Protein AF-A0A365T836-F1 (afdb_monomer)

Nearest PDB structures (foldseek):
  5xnh-assembly1_A  TM=3.977E-01  e=2.789E+00  Ther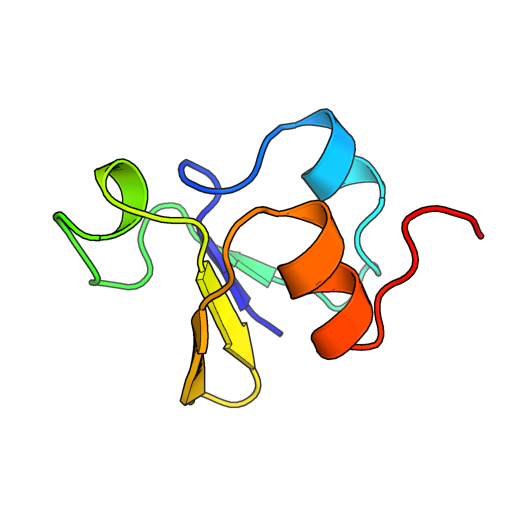mococcus kodakarensis KOD1
  5xnh-assembly1_H  TM=3.995E-01  e=5.505E+00  Thermococcus kodakarensis KOD1
  5xnc-assembly1_A  TM=4.016E-01  e=7.734E+00  Thermococcus kodakarensis KOD1
  8kfz-assembly1_R  TM=3.598E-01  e=8.279E+00  Homo sapiens

Foldseek 3Di:
DEAAPLLDDPLVVVLDDPPYHYDVDPVPPPVSVVFHWDQDPNDIDGDRHPCVSCVVVVRHSPD

Solvent-accessible surface area (backbone atoms only — not comparable to full-atom values): 3882 Å² total; per-residue (Å²): 80,37,37,33,54,76,49,48,54,70,71,61,60,70,43,50,64,88,79,51,45,74,34,82,66,82,84,50,87,69,47,54,82,70,52,41,62,39,31,52,92,86,41,82,45,70,37,97,40,66,66,60,38,30,48,76,70,72,44,63,73,82,126

Mean predicted aligned error: 5.74 Å

Sequence (63 aa):
MEYCVDNLPNDLRAALPAECVGWPCLQRCGLCYDEPFLAVDGELVTGDDHEELLADAGVSPDR

pLDDT: mean 78.77, std 9.5, range [45.06, 88.19]

Structure (mmCIF, N/CA/C/O backbone):
data_AF-A0A365T836-F1
#
_entry.id   AF-A0A365T836-F1
#
loop_
_atom_site.group_PDB
_atom_site.id
_atom_site.type_symbol
_atom_site.label_atom_id
_atom_site.label_alt_id
_atom_site.label_comp_id
_atom_site.label_asym_id
_atom_site.label_entity_id
_atom_site.label_seq_id
_atom_site.pdbx_PDB_ins_code
_atom_site.Cartn_x
_atom_site.Cartn_y
_atom_site.Cartn_z
_atom_site.occupancy
_atom_site.B_iso_or_equiv
_atom_site.auth_seq_id
_atom_site.auth_comp_id
_atom_site.auth_asym_id
_atom_site.auth_atom_id
_atom_site.pdbx_PDB_model_num
ATOM 1 N N . MET A 1 1 ? -2.284 7.877 -5.501 1.00 84.31 1 MET A N 1
ATOM 2 C CA . MET A 1 1 ? -2.429 6.538 -4.895 1.00 84.31 1 MET A CA 1
ATOM 3 C C . MET A 1 1 ? -1.577 6.466 -3.643 1.00 84.31 1 MET A C 1
ATOM 5 O O . MET A 1 1 ? -0.446 6.948 -3.649 1.00 84.31 1 MET A O 1
ATOM 9 N N . GLU A 1 2 ? -2.122 5.892 -2.584 1.00 86.25 2 GLU A N 1
ATOM 10 C CA . GLU A 1 2 ? -1.460 5.675 -1.305 1.00 86.25 2 GLU A CA 1
ATOM 11 C C . GLU A 1 2 ? -1.452 4.175 -0.989 1.00 86.25 2 GLU A C 1
ATOM 13 O O . GLU A 1 2 ? -2.421 3.470 -1.275 1.00 86.25 2 GLU A O 1
ATOM 18 N N . TYR A 1 3 ? -0.367 3.670 -0.405 1.00 83.81 3 TYR A N 1
ATOM 19 C CA . TYR A 1 3 ? -0.245 2.248 -0.070 1.00 83.81 3 TYR A CA 1
ATOM 20 C C . TYR A 1 3 ? 0.304 2.039 1.340 1.00 83.81 3 TYR A C 1
ATOM 22 O O . TYR A 1 3 ? 1.039 2.875 1.875 1.00 83.81 3 TYR A O 1
ATOM 30 N N . CYS A 1 4 ? -0.047 0.906 1.950 1.00 86.88 4 CYS A N 1
ATOM 3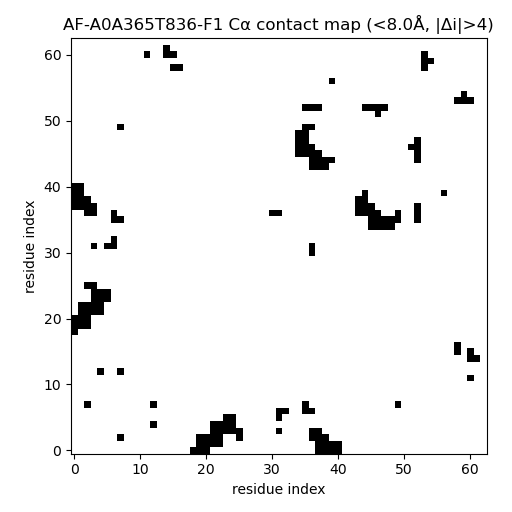1 C CA . CYS A 1 4 ? 0.522 0.500 3.228 1.00 86.88 4 CYS A CA 1
ATOM 32 C C . CYS A 1 4 ? 1.858 -0.212 2.993 1.00 86.88 4 CYS A C 1
ATOM 34 O O . CYS A 1 4 ? 1.916 -1.240 2.322 1.00 86.88 4 CYS A O 1
ATOM 36 N N . VAL A 1 5 ? 2.935 0.333 3.564 1.00 85.00 5 VAL A N 1
ATOM 37 C CA . VAL A 1 5 ? 4.298 -0.211 3.418 1.00 85.00 5 VAL A CA 1
ATOM 38 C C . VAL A 1 5 ? 4.417 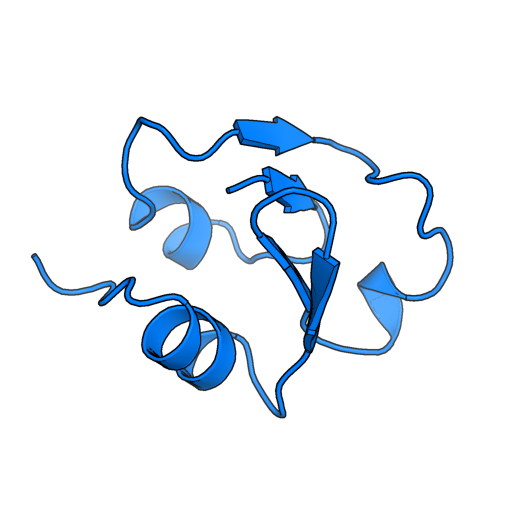-1.639 3.960 1.00 85.00 5 VAL A C 1
ATOM 40 O O . VAL A 1 5 ? 5.225 -2.408 3.445 1.00 85.00 5 VAL A O 1
ATOM 43 N N . ASP A 1 6 ? 3.614 -1.979 4.970 1.00 84.06 6 ASP A N 1
ATOM 44 C CA . ASP A 1 6 ? 3.603 -3.305 5.595 1.00 84.06 6 ASP A CA 1
ATOM 45 C C . ASP A 1 6 ? 2.709 -4.309 4.853 1.00 84.06 6 ASP A C 1
ATOM 47 O O . ASP A 1 6 ? 2.921 -5.511 4.974 1.00 84.06 6 ASP A O 1
ATOM 51 N N . ASN A 1 7 ? 1.720 -3.832 4.089 1.00 84.38 7 ASN A N 1
ATOM 52 C CA . ASN A 1 7 ? 0.837 -4.690 3.299 1.00 84.38 7 ASN A CA 1
ATOM 53 C C . ASN A 1 7 ? 1.485 -5.044 1.954 1.00 84.38 7 ASN A C 1
ATOM 55 O O . ASN A 1 7 ? 1.433 -6.197 1.547 1.00 84.38 7 ASN A O 1
ATOM 59 N N 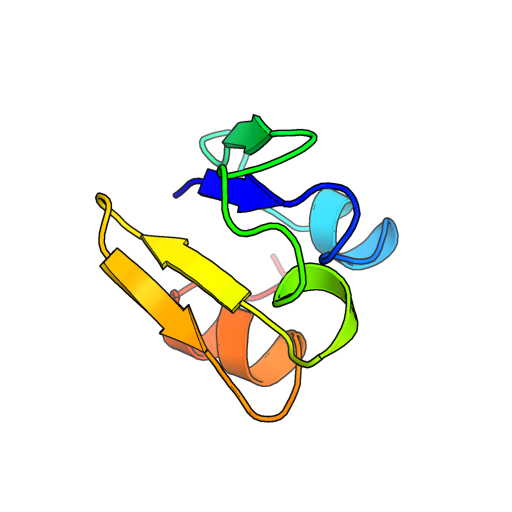. LEU A 1 8 ? 2.181 -4.090 1.317 1.00 84.00 8 LEU A N 1
ATOM 60 C CA . LEU A 1 8 ? 2.776 -4.288 -0.004 1.00 84.00 8 LEU A CA 1
ATOM 61 C C . LEU A 1 8 ? 4.252 -4.766 0.066 1.00 84.00 8 LEU A C 1
ATOM 63 O O . LEU A 1 8 ? 5.111 -4.061 0.622 1.00 84.00 8 LEU A O 1
ATOM 67 N N . PRO A 1 9 ? 4.595 -5.920 -0.545 1.00 84.62 9 PRO A N 1
ATOM 68 C CA . PRO A 1 9 ? 5.963 -6.437 -0.646 1.00 84.62 9 PRO A CA 1
ATOM 69 C C . PRO A 1 9 ? 6.984 -5.431 -1.207 1.00 84.62 9 PRO A C 1
ATOM 71 O O . PRO A 1 9 ? 6.647 -4.507 -1.944 1.00 84.62 9 PRO A O 1
ATOM 74 N N . ASN A 1 10 ? 8.263 -5.576 -0.836 1.00 85.25 10 ASN A N 1
ATOM 75 C CA . ASN A 1 10 ? 9.308 -4.605 -1.196 1.00 85.25 10 ASN A CA 1
ATOM 76 C C . ASN A 1 10 ? 9.563 -4.496 -2.707 1.00 85.25 10 ASN A C 1
ATOM 78 O O . ASN A 1 10 ? 9.757 -3.394 -3.212 1.00 85.25 10 ASN A O 1
ATOM 82 N N . ASP A 1 11 ? 9.553 -5.628 -3.395 1.00 86.62 11 ASP A N 1
ATOM 83 C CA . ASP A 1 11 ? 9.667 -5.755 -4.844 1.00 86.62 11 ASP A CA 1
ATOM 84 C C . ASP A 1 11 ? 8.521 -5.040 -5.567 1.00 86.62 11 ASP A C 1
ATOM 86 O O . ASP A 1 11 ? 8.779 -4.224 -6.450 1.00 86.62 11 ASP A O 1
ATOM 90 N N . LEU A 1 12 ? 7.278 -5.229 -5.117 1.00 84.81 12 LEU A N 1
ATOM 91 C CA . LEU A 1 12 ? 6.129 -4.516 -5.680 1.00 84.81 12 LEU A CA 1
A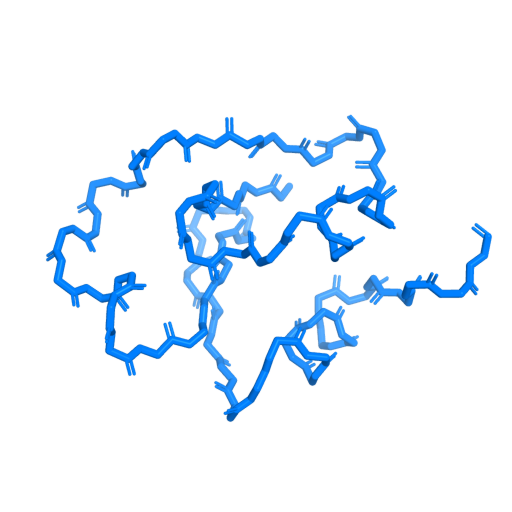TOM 92 C C . LEU A 1 12 ? 6.186 -3.012 -5.402 1.00 84.81 12 LEU A C 1
ATOM 94 O O . LEU A 1 12 ? 5.910 -2.210 -6.290 1.00 84.81 12 LEU A O 1
ATOM 98 N N . ARG A 1 13 ? 6.634 -2.602 -4.208 1.00 86.62 13 ARG A N 1
ATOM 99 C CA . ARG A 1 13 ? 6.861 -1.181 -3.892 1.00 86.62 13 ARG A CA 1
ATOM 100 C C . ARG A 1 13 ? 7.901 -0.532 -4.800 1.00 86.62 13 ARG A C 1
ATOM 102 O O . ARG A 1 13 ? 7.769 0.649 -5.105 1.00 86.62 13 ARG A O 1
ATOM 109 N N . ALA A 1 14 ? 8.928 -1.274 -5.208 1.00 86.31 14 ALA A N 1
ATOM 110 C CA . ALA A 1 14 ? 9.961 -0.770 -6.108 1.00 86.31 14 ALA A CA 1
ATOM 111 C C . ALA A 1 14 ? 9.455 -0.571 -7.547 1.00 86.31 14 ALA A C 1
ATOM 113 O O . ALA A 1 14 ? 10.028 0.238 -8.274 1.00 86.31 14 ALA A O 1
ATOM 114 N N . ALA A 1 15 ? 8.393 -1.281 -7.937 1.00 84.75 15 ALA A N 1
ATOM 115 C CA . ALA A 1 15 ? 7.759 -1.171 -9.248 1.00 84.75 15 ALA A CA 1
ATOM 116 C C . ALA A 1 15 ? 6.660 -0.092 -9.312 1.00 84.75 15 ALA A C 1
ATOM 118 O O . ALA A 1 15 ? 6.118 0.178 -10.382 1.00 84.75 15 ALA A O 1
ATOM 119 N N . LEU A 1 16 ? 6.313 0.535 -8.181 1.00 84.00 16 LEU A N 1
ATOM 120 C CA . LEU A 1 16 ? 5.296 1.581 -8.151 1.00 84.00 16 LEU A CA 1
ATOM 121 C C . LEU A 1 16 ? 5.784 2.883 -8.815 1.00 84.00 16 LEU A C 1
ATOM 123 O O . LEU A 1 16 ? 6.939 3.279 -8.631 1.00 84.00 16 LEU A O 1
ATOM 127 N N . PRO A 1 17 ? 4.887 3.619 -9.498 1.00 85.81 17 PRO A N 1
ATOM 128 C CA . PRO A 1 17 ? 5.157 4.976 -9.962 1.00 85.81 17 PRO A CA 1
ATOM 129 C C . PRO A 1 17 ? 5.591 5.911 -8.823 1.00 85.81 17 PRO A C 1
ATOM 131 O O . PRO A 1 17 ? 5.121 5.790 -7.690 1.00 85.81 17 PRO A O 1
ATOM 134 N N . ALA A 1 18 ? 6.452 6.887 -9.123 1.00 85.62 18 ALA A N 1
ATOM 135 C CA . ALA A 1 18 ? 7.038 7.788 -8.124 1.00 85.62 18 ALA A CA 1
ATOM 136 C C . ALA A 1 18 ? 6.006 8.683 -7.406 1.00 85.62 18 ALA A C 1
ATOM 138 O O . ALA A 1 18 ? 6.274 9.191 -6.318 1.00 85.62 18 ALA A O 1
ATOM 139 N N . GLU A 1 19 ? 4.835 8.888 -8.006 1.00 86.38 19 GLU A N 1
ATOM 140 C CA . GLU A 1 19 ? 3.695 9.593 -7.418 1.00 86.38 19 GLU A CA 1
ATOM 141 C C . G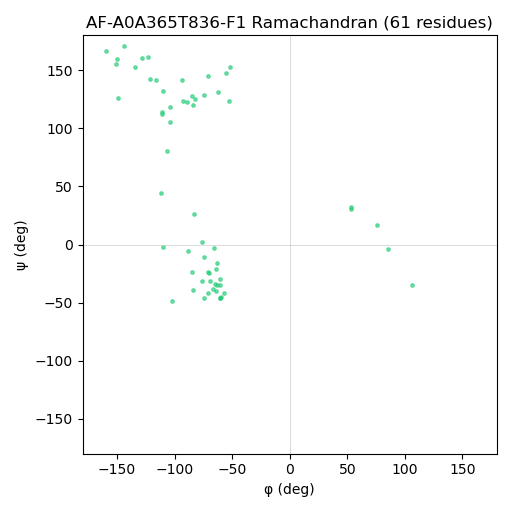LU A 1 19 ? 2.940 8.782 -6.351 1.00 86.38 19 GLU A C 1
ATOM 143 O O . GLU A 1 19 ? 2.085 9.335 -5.654 1.00 86.38 19 GLU A O 1
ATOM 148 N N . CYS A 1 20 ? 3.227 7.484 -6.211 1.00 85.50 20 CYS A N 1
ATOM 149 C CA . CYS A 1 20 ? 2.639 6.657 -5.165 1.00 85.50 20 CYS A CA 1
ATOM 150 C C . CYS A 1 20 ? 3.269 6.984 -3.810 1.00 85.50 20 CYS A C 1
ATOM 152 O O . CYS A 1 20 ? 4.489 6.948 -3.642 1.00 85.50 20 CYS A O 1
ATOM 154 N N . VAL A 1 21 ? 2.432 7.251 -2.808 1.00 88.19 21 VAL A N 1
ATOM 155 C CA . VAL A 1 21 ? 2.897 7.613 -1.465 1.00 88.19 21 VAL A CA 1
ATOM 156 C C . VAL A 1 21 ? 2.743 6.423 -0.524 1.00 88.19 21 VAL A C 1
ATOM 158 O O . VAL A 1 21 ? 1.640 5.933 -0.284 1.00 88.19 21 VAL A O 1
ATOM 161 N N . GLY A 1 22 ? 3.864 5.952 0.019 1.00 85.94 22 GLY A N 1
ATOM 162 C CA . GLY A 1 22 ? 3.875 4.886 1.016 1.00 85.94 22 GLY A CA 1
ATOM 163 C C . GLY A 1 22 ? 3.650 5.429 2.423 1.00 85.94 22 GLY A C 1
ATOM 164 O O . GLY A 1 22 ? 4.394 6.299 2.879 1.00 85.94 22 GLY A O 1
ATOM 165 N N . TRP A 1 23 ? 2.681 4.863 3.137 1.00 86.69 23 TRP A N 1
ATOM 166 C CA . TRP A 1 23 ? 2.431 5.148 4.548 1.00 86.69 23 TRP A CA 1
ATOM 167 C C . TRP A 1 23 ? 2.652 3.899 5.405 1.00 86.69 23 TRP A C 1
ATOM 169 O O . TRP A 1 23 ? 2.268 2.799 5.002 1.00 86.69 23 TRP A O 1
ATOM 179 N N . PRO A 1 24 ? 3.225 4.031 6.614 1.00 76.62 24 PRO A N 1
ATOM 180 C CA . PRO A 1 24 ? 3.399 2.892 7.513 1.00 76.62 24 PRO A CA 1
ATOM 181 C C . PRO A 1 24 ? 2.047 2.302 7.945 1.00 76.62 24 PRO A C 1
ATOM 183 O O . PRO A 1 24 ? 1.903 1.095 8.056 1.00 76.62 24 PRO A O 1
ATOM 186 N N . CYS A 1 25 ? 1.018 3.136 8.127 1.00 74.75 25 CYS A N 1
ATOM 187 C CA . CYS A 1 25 ? -0.338 2.677 8.404 1.00 74.75 25 CYS A CA 1
ATOM 188 C C . CYS A 1 25 ? -1.359 3.668 7.839 1.00 74.75 25 CYS A C 1
ATOM 190 O O . CYS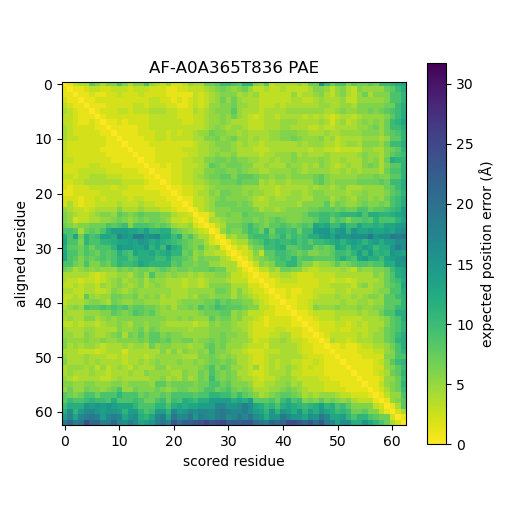 A 1 25 ? -1.343 4.844 8.194 1.00 74.75 25 CYS A O 1
ATOM 192 N N . LEU A 1 26 ? -2.293 3.179 7.022 1.00 78.19 26 LEU A N 1
ATOM 193 C CA . LEU A 1 26 ? -3.412 3.959 6.471 1.00 78.19 26 LEU A CA 1
ATOM 194 C C . LEU A 1 26 ? -4.601 4.052 7.451 1.00 78.19 26 LEU A C 1
ATOM 196 O O . LEU A 1 26 ? -5.754 4.159 7.048 1.00 78.19 26 LEU A O 1
ATOM 200 N N . GLN A 1 27 ? -4.327 3.942 8.757 1.00 73.56 27 GLN A N 1
ATOM 201 C CA . GLN A 1 27 ? -5.324 3.799 9.830 1.00 73.56 27 GLN A CA 1
ATOM 202 C C . GLN A 1 27 ? -6.313 2.640 9.611 1.00 73.56 27 GLN A C 1
ATOM 204 O O . GLN A 1 27 ? -7.456 2.671 10.064 1.00 73.56 27 GLN A O 1
ATOM 209 N N . ARG A 1 28 ? -5.847 1.582 8.942 1.00 68.12 28 ARG A N 1
ATOM 210 C CA . ARG A 1 28 ? -6.589 0.344 8.666 1.00 68.12 28 ARG A CA 1
ATOM 211 C C . ARG A 1 28 ? -6.004 -0.840 9.435 1.00 68.12 28 ARG A C 1
ATOM 213 O O . ARG A 1 28 ? -5.790 -1.914 8.882 1.00 68.12 28 ARG A O 1
ATOM 220 N N . CYS A 1 29 ? -5.690 -0.623 10.712 1.00 61.97 29 CYS A N 1
ATOM 221 C CA . CYS A 1 29 ? -5.114 -1.646 11.583 1.00 61.97 29 CYS A CA 1
ATOM 222 C C . CYS A 1 29 ? -5.972 -2.923 11.553 1.00 61.97 29 CYS A C 1
ATOM 224 O O . CYS A 1 29 ? -7.162 -2.863 11.855 1.00 61.97 29 CYS A O 1
ATOM 226 N N . GLY A 1 30 ? -5.360 -4.054 11.197 1.00 64.50 30 GLY A N 1
ATOM 227 C CA . GLY A 1 30 ? -6.026 -5.355 11.069 1.00 64.50 30 GLY A CA 1
ATOM 228 C C . GLY A 1 30 ? -6.240 -5.806 9.624 1.00 64.50 30 GLY A C 1
ATOM 229 O O . GLY A 1 30 ? -6.056 -6.983 9.361 1.00 64.50 30 GLY A O 1
ATOM 230 N N . LEU A 1 31 ? -6.510 -4.890 8.686 1.00 67.50 31 LEU A N 1
ATOM 231 C CA . LEU A 1 31 ? -6.701 -5.237 7.266 1.00 67.50 31 LEU A CA 1
ATOM 232 C C . LEU A 1 31 ? -5.377 -5.523 6.551 1.00 67.50 31 LEU A C 1
ATOM 234 O O . LEU A 1 31 ? -5.309 -6.394 5.697 1.00 67.50 31 LEU A O 1
ATOM 238 N N . CYS A 1 32 ? -4.291 -4.859 6.961 1.00 64.25 32 CYS A N 1
ATOM 239 C CA . CYS A 1 32 ? -2.957 -5.061 6.380 1.00 64.25 32 CYS A CA 1
ATOM 240 C C . CYS A 1 32 ? -2.370 -6.462 6.564 1.00 64.25 32 CYS A C 1
ATOM 242 O O . CYS A 1 32 ? -1.418 -6.801 5.866 1.00 64.25 32 CYS A O 1
ATOM 244 N N . TYR A 1 33 ? -2.928 -7.253 7.478 1.00 63.53 33 TYR A N 1
ATOM 245 C CA . TYR A 1 33 ? -2.534 -8.639 7.720 1.00 63.53 33 TYR A CA 1
ATOM 246 C C . TYR A 1 33 ? -3.593 -9.648 7.262 1.00 63.53 33 TYR A C 1
ATOM 248 O O . TYR A 1 33 ? -3.368 -10.846 7.422 1.00 63.53 33 TYR A O 1
ATOM 256 N N . ASP A 1 34 ? -4.729 -9.173 6.747 1.00 77.12 34 ASP A N 1
ATOM 257 C CA . ASP A 1 34 ? -5.867 -10.009 6.357 1.00 77.12 34 ASP A CA 1
ATOM 258 C C . ASP A 1 34 ? -5.905 -10.195 4.836 1.00 77.12 34 ASP A C 1
ATOM 260 O O . ASP A 1 34 ? -5.949 -11.324 4.355 1.00 77.12 34 ASP A O 1
ATOM 264 N N . GLU A 1 35 ? -5.785 -9.098 4.078 1.00 77.94 35 GLU A N 1
ATOM 265 C CA . GLU A 1 35 ? -5.872 -9.115 2.615 1.00 77.94 35 GLU A CA 1
ATOM 266 C C . GLU A 1 35 ? -5.024 -8.008 1.939 1.00 77.94 35 GLU A C 1
ATOM 268 O O . GLU A 1 35 ? -4.649 -7.018 2.584 1.00 77.94 35 GLU A O 1
ATOM 273 N N . PRO A 1 36 ? -4.687 -8.156 0.644 1.00 82.38 36 PRO A N 1
ATOM 274 C CA . PRO A 1 36 ? -4.097 -7.101 -0.185 1.00 82.38 36 PRO A CA 1
ATOM 275 C C . PRO A 1 36 ? -5.025 -5.889 -0.342 1.00 82.38 36 PR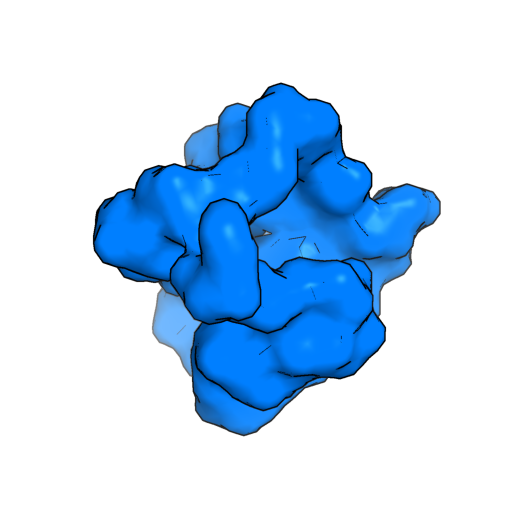O A C 1
ATOM 277 O O . PRO A 1 36 ? -6.191 -6.036 -0.717 1.00 82.38 36 PRO A O 1
ATOM 280 N N . PHE A 1 37 ? -4.513 -4.673 -0.126 1.00 82.62 37 PHE A N 1
ATOM 281 C CA . PHE A 1 37 ? -5.282 -3.453 -0.383 1.00 82.62 37 PHE A CA 1
ATOM 282 C C . PHE A 1 37 ? -4.439 -2.223 -0.765 1.00 82.62 37 PHE A C 1
ATOM 284 O O . PHE A 1 37 ? -3.271 -2.069 -0.398 1.00 82.62 37 PHE A O 1
ATOM 291 N N . LEU A 1 38 ? -5.082 -1.290 -1.472 1.00 82.75 38 LEU A N 1
ATOM 292 C CA . LEU A 1 38 ? -4.571 0.038 -1.824 1.00 82.75 38 LEU A CA 1
ATOM 293 C C . LEU A 1 38 ? -5.582 1.121 -1.438 1.00 82.75 38 LEU A C 1
ATOM 295 O O . LEU A 1 38 ? -6.773 0.858 -1.270 1.00 82.75 38 LEU A O 1
ATOM 299 N N . ALA A 1 39 ? -5.103 2.359 -1.323 1.00 82.31 39 ALA A N 1
ATOM 300 C CA . ALA A 1 39 ? -5.953 3.538 -1.260 1.00 82.31 39 ALA A CA 1
ATOM 301 C C . ALA A 1 39 ? -5.788 4.364 -2.547 1.00 82.31 39 ALA A C 1
ATOM 303 O O . ALA A 1 39 ? -4.735 4.952 -2.811 1.00 82.31 39 ALA A O 1
ATOM 304 N N . VAL A 1 40 ? -6.836 4.423 -3.363 1.00 78.31 40 VAL A N 1
ATOM 305 C CA . VAL A 1 40 ? -6.876 5.203 -4.607 1.00 78.31 40 VAL A CA 1
ATOM 306 C C . VAL A 1 40 ? -7.848 6.353 -4.390 1.00 78.31 40 VAL A C 1
ATOM 308 O O . VAL A 1 40 ? -9.022 6.131 -4.135 1.00 78.31 40 VAL A O 1
ATOM 311 N N . ASP A 1 41 ? -7.342 7.587 -4.398 1.00 75.19 41 ASP A N 1
ATOM 312 C CA . ASP A 1 41 ? -8.141 8.803 -4.176 1.00 75.19 41 ASP A CA 1
ATOM 313 C C . ASP A 1 41 ? -8.993 8.793 -2.888 1.00 75.19 41 ASP A C 1
ATOM 315 O O . ASP A 1 41 ? -10.060 9.398 -2.809 1.00 75.19 41 ASP A O 1
ATOM 319 N N . GLY A 1 42 ? -8.496 8.125 -1.842 1.00 75.81 42 GLY A N 1
ATOM 320 C CA . GLY A 1 42 ? -9.180 7.984 -0.553 1.00 75.81 42 GLY A CA 1
ATOM 321 C C . GLY A 1 42 ? -10.172 6.819 -0.484 1.00 75.81 42 GLY A C 1
ATOM 322 O O . GLY A 1 42 ? -10.705 6.548 0.596 1.00 75.81 42 GLY A O 1
ATOM 323 N N . GLU A 1 43 ? -10.384 6.102 -1.589 1.00 80.31 43 GLU A N 1
ATOM 324 C CA . GLU A 1 43 ? -11.175 4.876 -1.638 1.00 80.31 43 GLU A CA 1
ATOM 325 C C . GLU A 1 43 ? -10.292 3.640 -1.468 1.00 80.31 43 GLU A C 1
ATOM 327 O O . GLU A 1 43 ? -9.166 3.578 -1.959 1.00 80.31 43 GLU A O 1
ATOM 332 N N . LEU A 1 44 ? -10.809 2.656 -0.732 1.00 81.12 44 LEU A N 1
ATOM 333 C CA . LEU A 1 44 ? -10.132 1.382 -0.528 1.00 81.12 44 LEU A CA 1
ATOM 334 C C . LEU A 1 44 ? -10.395 0.485 -1.738 1.00 81.12 44 LEU A C 1
ATOM 336 O O . LEU A 1 44 ? -11.552 0.221 -2.062 1.00 81.12 44 LEU A O 1
ATOM 340 N N . VAL A 1 45 ? -9.327 -0.009 -2.348 1.00 83.94 45 VAL A N 1
ATOM 341 C CA . VAL A 1 45 ? -9.376 -1.065 -3.362 1.00 83.94 45 VAL A CA 1
ATOM 342 C C . VAL A 1 45 ? -8.777 -2.316 -2.733 1.00 83.94 45 VAL A C 1
ATOM 344 O O . VAL A 1 45 ? -7.724 -2.225 -2.101 1.00 83.94 45 VAL A O 1
ATOM 347 N N . THR A 1 46 ? -9.453 -3.453 -2.871 1.00 85.38 46 THR A N 1
ATOM 348 C CA . THR A 1 46 ? -8.990 -4.776 -2.423 1.00 85.38 46 THR A CA 1
ATOM 349 C C . THR A 1 46 ? -8.982 -5.740 -3.609 1.00 85.38 46 THR A C 1
ATOM 351 O O . THR A 1 46 ? -9.602 -5.456 -4.634 1.00 85.38 46 THR A O 1
ATOM 354 N N . GLY A 1 47 ? -8.251 -6.846 -3.492 1.00 82.56 47 GLY A N 1
ATOM 355 C CA . GLY A 1 47 ? -8.091 -7.843 -4.552 1.00 82.56 47 GLY A CA 1
ATOM 356 C C . GLY A 1 47 ? -7.631 -9.179 -3.977 1.00 82.56 47 GLY A C 1
ATOM 357 O O . GLY A 1 47 ? -7.216 -9.234 -2.816 1.00 82.56 47 GLY A O 1
ATOM 358 N N . ASP A 1 48 ? -7.706 -10.247 -4.773 1.00 83.50 48 ASP A N 1
ATOM 359 C CA . ASP A 1 48 ? -7.348 -11.593 -4.304 1.00 83.50 48 ASP A CA 1
ATOM 360 C C . ASP A 1 48 ? -5.830 -11.720 -4.065 1.00 83.50 48 ASP A C 1
ATOM 362 O O . ASP A 1 48 ? -5.383 -12.428 -3.156 1.00 83.50 48 ASP A O 1
ATOM 366 N N . ASP A 1 49 ? -5.030 -10.982 -4.840 1.00 85.44 49 ASP A N 1
ATOM 367 C CA . ASP A 1 49 ? -3.591 -10.822 -4.655 1.00 85.44 49 ASP A CA 1
ATOM 368 C C . ASP A 1 49 ? -3.107 -9.399 -5.008 1.00 85.44 49 ASP A C 1
ATOM 370 O O . ASP A 1 49 ? -3.848 -8.553 -5.509 1.00 85.44 49 ASP A O 1
ATOM 374 N N . HIS A 1 50 ? -1.841 -9.106 -4.699 1.00 85.00 50 HIS A N 1
ATOM 375 C CA . HIS A 1 50 ? -1.257 -7.790 -4.959 1.00 85.00 50 HIS A CA 1
ATOM 376 C C . HIS A 1 50 ? -1.030 -7.498 -6.451 1.00 85.00 50 HIS A C 1
ATOM 378 O O . HIS A 1 50 ? -0.950 -6.326 -6.812 1.00 85.00 50 HIS A O 1
ATOM 384 N N . GLU A 1 51 ? -0.885 -8.510 -7.310 1.00 83.94 51 GLU A N 1
ATOM 385 C CA . GLU A 1 51 ? -0.669 -8.301 -8.747 1.00 83.94 51 GLU A CA 1
ATOM 386 C C . GLU A 1 51 ? -1.971 -7.866 -9.424 1.00 83.94 51 GLU A C 1
ATOM 388 O O . GLU A 1 51 ? -1.977 -6.878 -10.162 1.00 83.94 51 GLU A O 1
ATOM 393 N N . GLU A 1 52 ? -3.075 -8.548 -9.118 1.00 82.31 52 GLU A N 1
ATOM 394 C CA . GLU A 1 52 ? -4.417 -8.197 -9.587 1.00 82.31 52 GLU A CA 1
ATOM 395 C C . GLU A 1 52 ? -4.814 -6.797 -9.109 1.00 82.31 52 GLU A C 1
ATOM 397 O O . GLU A 1 52 ? -5.223 -5.950 -9.903 1.00 82.31 52 GLU A O 1
ATOM 402 N N . LEU A 1 53 ? -4.573 -6.511 -7.829 1.00 84.69 53 LEU A N 1
ATOM 403 C CA . LEU A 1 53 ? -4.820 -5.209 -7.220 1.00 84.69 53 LEU A CA 1
ATOM 404 C C . LEU A 1 53 ? -4.075 -4.066 -7.934 1.00 84.69 53 LEU A C 1
ATOM 406 O O . LEU A 1 53 ? -4.627 -2.983 -8.136 1.00 84.69 53 LEU A O 1
ATOM 410 N N . LEU A 1 54 ? -2.812 -4.289 -8.311 1.00 82.88 54 LEU A N 1
ATOM 411 C CA . LEU A 1 54 ? -2.012 -3.307 -9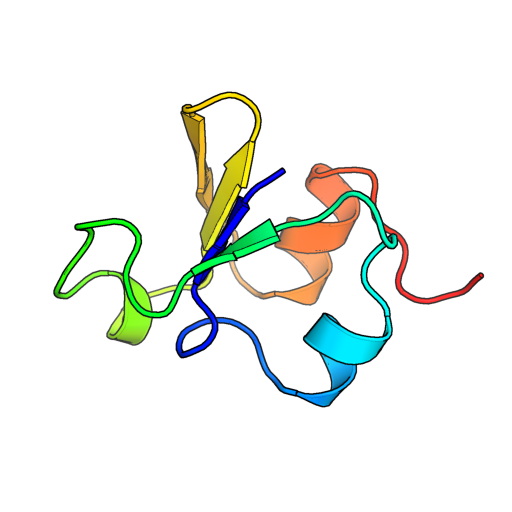.044 1.00 82.88 54 LEU A CA 1
ATOM 412 C C . LEU A 1 54 ? -2.504 -3.146 -10.484 1.00 82.88 54 LEU A C 1
ATOM 414 O O . LEU A 1 54 ? -2.621 -2.012 -10.957 1.00 82.88 54 LEU A O 1
ATOM 418 N N . ALA A 1 55 ? -2.846 -4.247 -11.157 1.00 82.06 55 ALA A N 1
ATOM 419 C CA . ALA A 1 55 ? -3.396 -4.218 -12.507 1.00 82.06 55 ALA A CA 1
ATOM 420 C C . ALA A 1 55 ? -4.710 -3.418 -12.569 1.00 82.06 55 ALA A C 1
ATOM 422 O O . ALA A 1 55 ? -4.851 -2.547 -13.435 1.00 82.06 55 ALA A O 1
ATOM 423 N N . ASP A 1 56 ? -5.618 -3.640 -11.615 1.00 79.31 56 ASP A N 1
ATOM 424 C CA . ASP A 1 56 ? -6.885 -2.909 -11.485 1.00 79.31 56 ASP A CA 1
ATOM 425 C C . ASP A 1 56 ? -6.674 -1.426 -11.171 1.00 79.31 56 ASP A C 1
ATOM 427 O O . ASP A 1 56 ? -7.393 -0.557 -11.672 1.00 79.31 56 ASP A O 1
ATOM 431 N N . ALA A 1 57 ? -5.631 -1.113 -10.403 1.00 74.19 57 ALA A N 1
ATOM 432 C CA . ALA A 1 57 ? -5.235 0.255 -10.105 1.00 74.19 57 ALA A CA 1
ATOM 433 C C . ALA A 1 57 ? -4.506 0.953 -11.279 1.00 74.19 57 ALA A C 1
ATOM 435 O O . ALA A 1 57 ? -4.080 2.104 -11.148 1.00 74.19 57 ALA A O 1
ATOM 436 N N . GLY A 1 58 ? -4.360 0.279 -12.428 1.00 73.06 58 GLY A N 1
ATOM 437 C CA . GLY A 1 58 ? -3.691 0.799 -13.623 1.00 73.06 58 GLY A CA 1
ATOM 438 C C . GLY A 1 58 ? -2.164 0.816 -13.522 1.00 73.06 58 GLY A C 1
ATOM 439 O O . GLY A 1 58 ? -1.503 1.500 -14.308 1.00 73.06 58 GLY A O 1
ATOM 440 N N . VAL A 1 59 ? -1.600 0.075 -12.567 1.00 69.12 59 VAL A N 1
ATOM 441 C CA . VAL A 1 59 ? -0.163 -0.065 -12.338 1.00 69.12 59 VAL A CA 1
ATOM 442 C C . VAL A 1 59 ? 0.280 -1.430 -12.857 1.00 69.12 59 VAL A C 1
ATOM 444 O O . VAL A 1 59 ? 0.033 -2.461 -12.245 1.00 69.12 59 VAL A O 1
ATOM 447 N N . SER A 1 60 ? 0.964 -1.455 -13.999 1.00 60.00 60 SER A N 1
ATOM 448 C CA . SER A 1 60 ? 1.691 -2.656 -14.418 1.00 60.00 60 SER A CA 1
ATOM 449 C C . SER A 1 60 ? 3.110 -2.601 -13.852 1.00 60.00 60 SER A C 1
ATOM 451 O O . SER A 1 60 ? 3.820 -1.650 -14.181 1.00 60.00 60 SER A O 1
ATOM 453 N N . PRO A 1 61 ? 3.557 -3.597 -13.062 1.00 56.81 61 PRO A N 1
ATOM 454 C CA . PRO A 1 61 ? 4.929 -3.645 -12.549 1.00 56.81 61 PRO A CA 1
ATOM 455 C C . PRO A 1 61 ? 6.004 -3.833 -13.643 1.00 56.81 61 PRO A C 1
ATOM 457 O O . PRO A 1 61 ? 7.195 -3.772 -13.352 1.00 56.81 61 PRO A O 1
ATOM 460 N N . ASP A 1 62 ? 5.602 -3.988 -14.907 1.00 48.75 62 ASP A N 1
ATOM 461 C CA . ASP A 1 62 ? 6.472 -4.056 -16.080 1.00 48.75 62 ASP A CA 1
ATOM 462 C C . ASP A 1 62 ? 6.397 -2.770 -16.927 1.00 48.75 62 ASP A C 1
ATOM 464 O O . ASP A 1 62 ? 5.717 -2.729 -17.962 1.00 48.75 62 ASP A O 1
ATOM 468 N N . ARG A 1 63 ? 7.117 -1.710 -16.531 1.00 45.06 63 ARG A N 1
ATOM 469 C CA . ARG A 1 63 ? 7.586 -0.692 -17.489 1.00 45.06 63 ARG A CA 1
ATOM 470 C C . ARG A 1 63 ? 8.798 0.110 -17.039 1.00 45.06 63 ARG A C 1
ATOM 472 O O . ARG A 1 63 ? 8.782 0.641 -15.912 1.00 45.06 63 ARG A O 1
#

Radius of gyration: 10.48 Å; Cα contacts (8 Å, |Δi|>4): 88; chains: 1; bounding box: 21×21×29 Å

Secondary structure (DSSP, 8-state):
-EEETTTS-HHHHHTS-TTPEEES--S-TTGGGTS-EEEETTEEEE-SSHHHHHHHTT--S--